Protein AF-A0A010S0G2-F1 (afdb_monomer)

Sequence (99 aa):
MKPTTIIFAILSSATLAVAGEIGGPKDEEKLSRGPLPIHQLPECWQGCLQSENHLYPPNINKVSVYDFCMDKMFHMRFWSHHALATCTNTEVVEEHHSK

Nearest PDB structures (foldseek):
  3i8x-assembly1_A  TM=4.214E-01  e=7.444E+00  Escherichia coli

Secondary structure (DSSP, 8-state):
---------------------SSS-S-GGGS-SSBP-GGGS-HHHHHHHHHHGGGSSSPGGG-BHHHHHTT-STTHHHHHHHHHHHHHHHHHHHTTS--

Organism: NCBI:txid1445577

pLDDT: mean 70.62, std 17.29, range [36.22, 90.44]

Mean predicted aligned error: 13.72 Å

Foldseek 3Di:
DDDDDDDDDDDDPPPPPDPDDPDFDPDLVPFWQAADPLVPDDPLLSVQLQVLQVVFDDRRRNGGRSCLSVVVDVRSVVSCVVSVVVSVVVVVVVVVVPD

Structure (mmCIF, N/CA/C/O backbone):
data_AF-A0A010S0G2-F1
#
_entry.id   AF-A0A010S0G2-F1
#
loop_
_atom_site.group_PDB
_atom_site.id
_atom_site.type_symbol
_atom_site.label_atom_id
_atom_site.label_alt_id
_atom_site.label_comp_id
_atom_site.label_asym_id
_atom_site.label_entity_id
_atom_site.label_seq_id
_atom_site.pdbx_PDB_ins_code
_atom_site.Cartn_x
_atom_site.Cartn_y
_atom_site.Cartn_z
_atom_site.occupancy
_atom_site.B_iso_or_equiv
_atom_site.auth_seq_id
_atom_site.auth_comp_id
_atom_site.auth_asym_id
_atom_site.auth_atom_id
_atom_site.pdbx_PDB_model_num
ATOM 1 N N . MET A 1 1 ? -47.621 -11.094 32.411 1.00 40.06 1 MET A N 1
ATOM 2 C CA . MET A 1 1 ? -46.833 -10.167 31.568 1.00 40.06 1 MET A CA 1
ATOM 3 C C . MET A 1 1 ? -45.985 -11.014 30.628 1.00 40.06 1 MET A C 1
ATOM 5 O O . MET A 1 1 ? -45.359 -11.950 31.103 1.00 40.06 1 MET A O 1
ATOM 9 N N . LYS A 1 2 ? -46.086 -10.794 29.311 1.00 42.72 2 LYS A N 1
ATOM 10 C CA . LYS A 1 2 ? -45.402 -11.578 28.264 1.00 42.72 2 LYS A CA 1
ATOM 11 C C . LYS A 1 2 ? -44.030 -10.948 27.973 1.00 42.72 2 LYS A C 1
ATOM 13 O O . LYS A 1 2 ? -43.973 -9.721 27.955 1.00 42.72 2 LYS A O 1
ATOM 18 N N . PRO A 1 3 ? -42.956 -11.725 27.757 1.00 50.03 3 PRO A N 1
ATOM 19 C CA . PRO A 1 3 ? 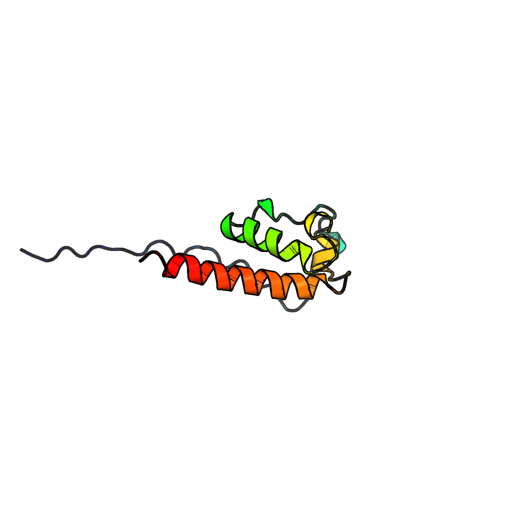-41.643 -11.163 27.471 1.00 50.03 3 PRO A CA 1
ATOM 20 C C . PRO A 1 3 ? -41.610 -10.578 26.055 1.00 50.03 3 PRO A C 1
ATOM 22 O O . PRO A 1 3 ? -41.945 -11.249 25.080 1.00 50.03 3 PRO A O 1
ATOM 25 N N . THR A 1 4 ? -41.234 -9.307 25.965 1.00 53.25 4 THR A N 1
ATOM 26 C CA . THR A 1 4 ? -41.040 -8.561 24.722 1.00 53.25 4 THR A CA 1
ATOM 27 C C . THR A 1 4 ? -39.787 -9.075 24.020 1.00 53.25 4 THR A C 1
ATOM 29 O O . THR A 1 4 ? -38.679 -8.935 24.533 1.00 53.25 4 THR A O 1
ATOM 32 N N . THR A 1 5 ? -39.953 -9.681 22.849 1.00 52.47 5 THR A N 1
ATOM 33 C CA . THR A 1 5 ? -38.845 -10.075 21.975 1.00 52.47 5 THR A CA 1
ATOM 34 C C . THR A 1 5 ? -38.222 -8.817 21.370 1.00 52.47 5 THR A C 1
ATOM 36 O O . THR A 1 5 ? -38.844 -8.148 20.549 1.00 52.47 5 THR A O 1
ATOM 39 N N . ILE A 1 6 ? -37.005 -8.473 21.791 1.00 61.00 6 ILE A N 1
ATOM 40 C CA . ILE A 1 6 ? -36.204 -7.415 21.168 1.00 61.00 6 ILE A CA 1
ATOM 41 C C . ILE A 1 6 ? -35.594 -8.003 19.892 1.00 61.00 6 ILE A C 1
ATOM 43 O O . ILE A 1 6 ? -34.778 -8.920 19.953 1.00 61.00 6 ILE A O 1
ATOM 47 N N . ILE A 1 7 ? -36.021 -7.496 18.736 1.00 54.22 7 ILE A N 1
ATOM 48 C CA . ILE A 1 7 ? -35.450 -7.835 17.432 1.00 54.22 7 ILE A CA 1
ATOM 49 C C . ILE A 1 7 ? -34.191 -6.986 17.255 1.00 54.22 7 ILE A C 1
ATOM 51 O O . ILE A 1 7 ? -34.274 -5.778 17.051 1.00 54.22 7 ILE A O 1
ATOM 55 N N . PHE A 1 8 ? -33.028 -7.623 17.345 1.00 51.88 8 PHE A N 1
ATOM 56 C CA . PHE A 1 8 ? -31.732 -7.034 17.024 1.00 51.88 8 PHE A CA 1
ATOM 57 C C . PHE A 1 8 ? -31.088 -7.913 15.954 1.00 51.88 8 PHE A C 1
ATOM 59 O O . PHE A 1 8 ? -30.726 -9.043 16.263 1.00 51.88 8 PHE A O 1
ATOM 66 N N . ALA A 1 9 ? -31.017 -7.422 14.713 1.00 54.44 9 ALA A N 1
ATOM 67 C CA . ALA A 1 9 ? -30.009 -7.773 13.700 1.00 54.44 9 ALA A CA 1
ATOM 68 C C . ALA A 1 9 ? -30.467 -7.291 12.314 1.00 54.44 9 ALA A C 1
ATOM 70 O O . ALA A 1 9 ? -31.010 -8.053 11.519 1.00 54.44 9 ALA A O 1
ATOM 71 N N . ILE A 1 10 ? -30.229 -6.016 12.006 1.00 58.25 10 ILE A N 1
ATOM 72 C CA . ILE A 1 10 ? -30.150 -5.552 10.615 1.00 58.25 10 ILE A CA 1
ATOM 73 C C . ILE A 1 10 ? -28.870 -4.729 10.501 1.00 58.25 10 ILE A C 1
ATOM 75 O O . ILE A 1 10 ? -28.909 -3.509 10.528 1.00 58.25 10 ILE A O 1
ATOM 79 N N . LEU A 1 11 ? -27.727 -5.409 10.452 1.00 49.38 11 LEU A N 1
ATOM 80 C CA . LEU A 1 11 ? -26.439 -4.848 10.032 1.00 49.38 11 LEU A CA 1
ATOM 81 C C . LEU A 1 11 ? -25.574 -6.004 9.519 1.00 49.38 11 LEU A C 1
ATOM 83 O O . LEU A 1 11 ? -24.633 -6.455 10.160 1.00 49.38 11 LEU A O 1
ATOM 87 N N . SER A 1 12 ? -25.942 -6.566 8.370 1.00 47.59 12 SER A N 1
ATOM 88 C CA . SER A 1 12 ? -25.082 -7.524 7.654 1.00 47.59 12 SER A CA 1
ATOM 89 C C . SER A 1 12 ? -25.196 -7.351 6.143 1.00 47.59 12 SER A C 1
ATOM 91 O O . SER A 1 12 ? -25.162 -8.308 5.381 1.00 47.59 12 SER A O 1
ATOM 93 N N . SER A 1 13 ? -25.338 -6.104 5.703 1.00 44.41 13 SER A N 1
ATOM 94 C CA . SER A 1 13 ? -25.198 -5.715 4.301 1.00 44.41 13 SER A CA 1
ATOM 95 C C . SER A 1 13 ? -24.004 -4.777 4.131 1.00 44.41 13 SER A C 1
ATOM 97 O O . SER A 1 13 ? -24.064 -3.802 3.391 1.00 44.41 13 SER A O 1
ATOM 99 N N . ALA A 1 14 ? -22.903 -5.079 4.825 1.00 46.91 14 ALA A N 1
ATOM 100 C CA . ALA A 1 14 ? -21.592 -4.706 4.326 1.00 46.91 14 ALA A CA 1
ATOM 101 C C . ALA A 1 14 ? -21.304 -5.668 3.171 1.00 46.91 14 ALA A C 1
ATOM 103 O O . ALA A 1 14 ? -20.990 -6.839 3.371 1.00 46.91 14 ALA A O 1
ATOM 104 N N . THR A 1 15 ? -21.538 -5.184 1.956 1.00 46.56 15 THR A N 1
ATOM 105 C CA . THR A 1 15 ? -21.045 -5.765 0.710 1.00 46.56 15 THR A CA 1
ATOM 106 C C . THR A 1 15 ? -19.615 -6.252 0.921 1.00 46.56 15 THR A C 1
ATOM 108 O O . THR A 1 15 ? -18.707 -5.428 1.030 1.00 46.56 15 THR A O 1
ATOM 111 N N . LEU A 1 16 ? -19.417 -7.574 0.994 1.00 42.88 16 LEU A N 1
ATOM 112 C CA . LEU A 1 16 ? -18.099 -8.164 0.807 1.00 42.88 16 LEU A CA 1
ATOM 113 C C . LEU A 1 16 ? -17.644 -7.716 -0.579 1.00 42.88 16 LEU A C 1
ATOM 115 O O . LEU A 1 16 ? -18.132 -8.209 -1.598 1.00 42.88 16 LEU A O 1
ATOM 119 N N . ALA A 1 17 ? -16.775 -6.710 -0.601 1.00 45.53 17 ALA A N 1
ATOM 120 C CA . ALA A 1 17 ? -16.076 -6.306 -1.796 1.00 45.53 17 ALA A CA 1
ATOM 121 C C . ALA A 1 17 ? -15.419 -7.558 -2.379 1.00 45.53 17 ALA A C 1
ATOM 123 O O . ALA A 1 17 ? -14.769 -8.319 -1.664 1.00 45.53 17 ALA A O 1
ATOM 124 N N . VAL A 1 18 ? -15.681 -7.773 -3.666 1.00 44.22 18 VAL A N 1
ATOM 125 C CA . VAL A 1 18 ? -15.128 -8.824 -4.517 1.00 44.22 18 VAL A CA 1
ATOM 126 C C . VAL A 1 18 ? -13.684 -9.118 -4.109 1.00 44.22 18 VAL A C 1
ATOM 128 O O . VAL A 1 18 ? -12.780 -8.326 -4.371 1.00 44.22 18 VAL A O 1
ATOM 131 N N . ALA A 1 19 ? -13.474 -10.261 -3.455 1.00 47.25 19 ALA A N 1
ATOM 132 C CA . ALA A 1 19 ? -12.153 -10.851 -3.346 1.00 47.25 19 ALA A CA 1
ATOM 133 C C . ALA A 1 19 ? -11.722 -11.173 -4.782 1.00 47.25 19 ALA A C 1
ATOM 135 O O . ALA A 1 19 ? -12.339 -12.009 -5.442 1.00 47.25 19 ALA A O 1
ATOM 136 N N . GLY A 1 20 ? -10.758 -10.406 -5.295 1.00 44.56 20 GLY A N 1
ATOM 137 C CA . GLY A 1 20 ? -10.305 -10.491 -6.678 1.00 44.56 20 GLY A CA 1
ATOM 138 C C . GLY A 1 20 ? -9.921 -11.918 -7.062 1.00 44.56 20 GLY A C 1
ATOM 139 O O . GLY A 1 20 ? -9.274 -12.627 -6.292 1.00 44.56 20 GLY A O 1
ATOM 140 N N . GLU A 1 21 ? -10.337 -12.331 -8.261 1.00 41.50 21 GLU A N 1
ATOM 141 C CA . GLU A 1 21 ? -9.846 -13.547 -8.907 1.00 41.50 21 GLU A CA 1
ATOM 142 C C . GLU A 1 21 ? -8.305 -13.570 -8.900 1.00 41.50 21 GLU A C 1
ATOM 144 O O . GLU A 1 21 ? -7.653 -12.526 -8.961 1.00 41.50 21 GLU A O 1
ATOM 149 N N . ILE A 1 22 ? -7.713 -14.768 -8.844 1.00 47.66 22 ILE A N 1
ATOM 150 C CA . ILE A 1 22 ? -6.263 -14.968 -8.975 1.00 47.66 22 ILE A CA 1
ATOM 151 C C . ILE A 1 22 ? -5.874 -14.623 -10.416 1.00 47.66 22 ILE A C 1
ATOM 153 O O . ILE A 1 22 ? -5.870 -15.463 -11.310 1.00 47.66 22 ILE A O 1
ATOM 157 N N . GLY A 1 23 ? -5.611 -13.351 -10.652 1.00 51.34 23 GLY A N 1
ATOM 158 C CA . GLY A 1 23 ? -5.291 -12.805 -11.954 1.00 51.34 23 GLY A CA 1
ATOM 159 C C . GLY A 1 23 ? -5.293 -11.300 -11.815 1.00 51.34 23 GLY A C 1
ATOM 160 O O . GLY A 1 23 ? -6.292 -10.721 -11.396 1.00 51.34 23 GLY A O 1
ATOM 161 N N . GLY A 1 24 ? -4.155 -10.677 -12.115 1.00 57.81 24 GLY A N 1
ATOM 162 C CA . GLY A 1 24 ? -4.058 -9.225 -12.151 1.00 57.81 24 GLY A CA 1
ATOM 163 C C . GLY A 1 24 ? -5.162 -8.609 -13.025 1.00 57.81 24 GLY A C 1
ATOM 164 O O . GLY A 1 24 ? -5.835 -9.311 -13.787 1.00 57.81 24 GLY A O 1
ATOM 165 N N . PRO A 1 25 ? -5.384 -7.298 -12.906 1.00 61.16 25 PRO A N 1
ATOM 166 C CA . PRO A 1 25 ? -6.425 -6.602 -13.654 1.00 61.16 25 PRO A CA 1
ATOM 167 C C . PRO A 1 25 ? -6.412 -6.983 -15.141 1.00 61.16 25 PRO A C 1
ATOM 169 O O . PRO A 1 25 ? -5.399 -6.839 -15.817 1.00 61.16 25 PRO A O 1
ATOM 172 N N . LYS A 1 26 ? -7.560 -7.464 -15.645 1.00 63.72 26 LYS A N 1
ATOM 173 C CA . LYS A 1 26 ? -7.722 -7.965 -17.026 1.00 63.72 26 LYS A CA 1
ATOM 174 C C . LYS A 1 26 ? -7.436 -6.900 -18.099 1.00 63.72 26 LYS A C 1
ATOM 176 O O . LYS A 1 26 ? -7.154 -7.261 -19.232 1.00 63.72 26 LYS A O 1
ATOM 181 N N . ASP A 1 27 ? -7.472 -5.619 -17.717 1.00 77.31 27 ASP A N 1
ATOM 182 C CA . ASP A 1 27 ? -7.167 -4.456 -18.554 1.00 77.31 27 ASP A CA 1
ATOM 183 C C . ASP A 1 27 ? -6.187 -3.515 -17.825 1.00 77.31 27 ASP A C 1
ATOM 185 O O . ASP A 1 27 ? -6.602 -2.545 -17.182 1.00 77.31 27 ASP A O 1
ATOM 189 N N . GLU A 1 28 ? -4.880 -3.778 -17.906 1.00 79.25 28 GLU A N 1
ATOM 190 C CA . GLU A 1 28 ? -3.871 -2.971 -17.197 1.00 79.25 28 GLU A CA 1
ATOM 191 C C . GLU A 1 28 ? -3.906 -1.481 -17.586 1.00 79.25 28 GLU A C 1
ATOM 193 O O . GLU A 1 28 ? -3.661 -0.603 -16.759 1.00 79.25 28 GLU A O 1
ATOM 198 N N . GLU A 1 29 ? -4.234 -1.176 -18.845 1.00 81.56 29 GLU A N 1
ATOM 199 C CA . GLU A 1 29 ? -4.271 0.194 -19.375 1.00 81.56 29 GLU A CA 1
ATOM 200 C C . GLU A 1 29 ? -5.369 1.060 -18.746 1.00 81.56 29 GLU A C 1
ATOM 202 O O . GLU A 1 29 ? -5.253 2.285 -18.729 1.00 81.56 29 GLU A O 1
ATOM 207 N N . LYS A 1 30 ? -6.419 0.439 -18.195 1.00 86.00 30 LYS A N 1
ATOM 208 C CA . LYS A 1 30 ? -7.523 1.148 -17.532 1.00 86.00 30 LYS A CA 1
ATOM 209 C C . LYS A 1 30 ? -7.220 1.493 -16.078 1.00 86.00 30 LYS A C 1
ATOM 211 O O . LYS A 1 30 ? -7.993 2.220 -15.453 1.00 86.00 30 LYS A O 1
ATOM 216 N N . LEU A 1 31 ? -6.130 0.974 -15.516 1.00 86.69 31 L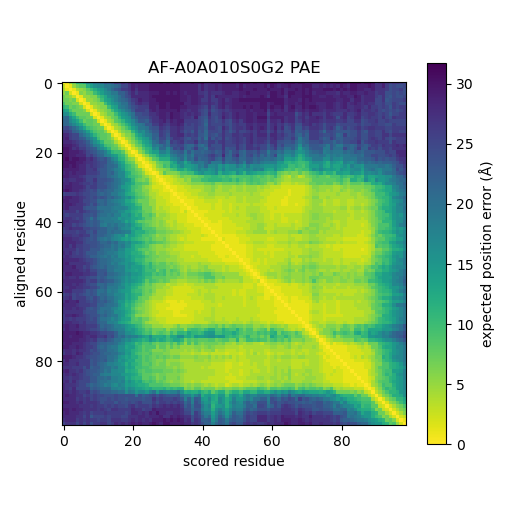EU A N 1
ATOM 217 C CA . LEU A 1 31 ? -5.760 1.275 -14.141 1.00 86.69 31 LEU A CA 1
ATOM 218 C C . LEU A 1 31 ? -5.329 2.731 -14.011 1.00 86.69 31 LEU A C 1
ATOM 220 O O . LEU A 1 31 ? -4.546 3.259 -14.805 1.00 86.69 31 LEU A O 1
ATOM 224 N N . SER A 1 32 ? -5.806 3.363 -12.944 1.00 88.19 32 SER A N 1
ATOM 225 C CA . SER A 1 32 ? -5.423 4.728 -12.615 1.00 88.19 32 SER A CA 1
ATOM 226 C C . SER A 1 32 ? -3.912 4.839 -12.397 1.00 88.19 32 SER A C 1
ATOM 228 O O . SER A 1 32 ? -3.288 4.023 -11.718 1.00 88.19 32 SER A O 1
ATOM 230 N N . ARG A 1 33 ? -3.323 5.904 -12.942 1.00 90.44 33 ARG A N 1
ATOM 231 C CA . ARG A 1 33 ? -1.953 6.332 -12.616 1.00 90.44 33 ARG A CA 1
ATOM 232 C C . ARG A 1 33 ? -1.906 7.263 -11.400 1.00 90.44 33 ARG A C 1
ATOM 234 O O . ARG A 1 33 ? -0.828 7.674 -10.989 1.00 90.44 33 ARG A O 1
ATOM 241 N N . GLY A 1 34 ? -3.069 7.591 -10.837 1.00 90.38 34 GLY A N 1
ATOM 242 C CA . GLY A 1 34 ? -3.199 8.344 -9.596 1.00 90.38 34 GLY A CA 1
ATOM 243 C C . GLY A 1 34 ? -2.869 7.506 -8.355 1.00 90.38 34 GLY A C 1
ATOM 244 O O . GLY A 1 34 ? -2.692 6.288 -8.464 1.00 90.38 34 GLY A O 1
ATOM 245 N N . PRO A 1 35 ? -2.790 8.155 -7.181 1.00 90.31 35 PRO A N 1
ATOM 246 C CA . PRO A 1 35 ? -2.421 7.505 -5.930 1.00 90.31 35 PRO A CA 1
ATOM 247 C C . PRO A 1 35 ? -3.473 6.488 -5.490 1.00 90.31 35 PRO A C 1
ATOM 249 O O . PRO A 1 35 ? -4.643 6.560 -5.879 1.00 90.31 35 PRO A O 1
ATOM 252 N N . LEU A 1 36 ? -3.060 5.572 -4.619 1.00 87.81 36 LEU A N 1
ATOM 253 C CA . LEU A 1 36 ? -3.983 4.657 -3.961 1.00 87.81 36 LEU A CA 1
ATOM 254 C C . LEU A 1 36 ? -5.032 5.432 -3.143 1.00 87.81 36 LEU A C 1
ATOM 256 O O . LEU A 1 36 ? -4.679 6.337 -2.379 1.00 87.81 36 LEU A O 1
ATOM 260 N N . PRO A 1 37 ? -6.326 5.086 -3.255 1.00 89.25 37 PRO A N 1
ATOM 261 C CA . PRO A 1 37 ? -7.404 5.795 -2.575 1.00 89.25 37 PRO A CA 1
ATOM 262 C C . PRO A 1 37 ? -7.528 5.379 -1.097 1.00 89.25 37 PRO A C 1
ATOM 264 O O . PRO A 1 37 ? -8.615 5.053 -0.635 1.00 89.25 37 PRO A O 1
ATOM 267 N N . ILE A 1 38 ? -6.429 5.397 -0.330 1.00 85.62 38 ILE A N 1
ATOM 268 C CA . ILE A 1 38 ? -6.423 4.984 1.090 1.00 85.62 38 ILE A CA 1
ATOM 269 C C . ILE A 1 38 ? -7.437 5.798 1.906 1.00 85.62 38 ILE A C 1
ATOM 271 O O . ILE A 1 38 ? -8.122 5.244 2.753 1.00 85.62 38 ILE A O 1
ATOM 275 N N . HIS A 1 39 ? -7.615 7.080 1.579 1.00 85.75 39 HIS A N 1
ATOM 276 C CA . HIS A 1 39 ? -8.599 7.974 2.205 1.00 85.75 39 HIS A CA 1
ATOM 277 C C . HIS A 1 39 ? -10.070 7.538 2.041 1.00 85.75 39 HIS A C 1
ATOM 279 O O . HIS A 1 39 ? -10.942 8.105 2.691 1.00 85.75 39 HIS A O 1
ATOM 285 N N . GLN A 1 40 ? -10.365 6.585 1.149 1.00 88.38 40 GLN A N 1
ATOM 286 C CA . GLN A 1 40 ? -11.714 6.043 0.937 1.00 88.38 40 GLN A CA 1
ATOM 287 C C . GLN A 1 40 ? -11.980 4.785 1.774 1.00 88.38 40 GLN A C 1
ATOM 289 O O . GLN A 1 40 ? -13.093 4.266 1.757 1.00 88.38 40 GLN A O 1
ATOM 294 N N . LEU A 1 41 ? -10.970 4.275 2.485 1.00 84.81 41 LEU A N 1
ATOM 295 C CA . LEU A 1 41 ? -11.113 3.136 3.389 1.00 84.81 41 LEU A CA 1
ATOM 296 C C . LEU A 1 41 ? -11.745 3.572 4.721 1.00 84.81 41 LEU A C 1
ATOM 298 O O . LEU A 1 41 ? -11.734 4.761 5.039 1.00 84.81 41 LEU A O 1
ATOM 302 N N . PRO A 1 42 ? -12.275 2.642 5.531 1.00 84.69 42 PRO A N 1
ATOM 303 C CA . PRO A 1 42 ? -12.685 2.944 6.902 1.00 84.69 42 PRO A CA 1
ATOM 304 C C . PRO A 1 42 ? -11.556 3.618 7.696 1.00 84.69 42 PRO A C 1
ATOM 306 O O . PRO A 1 42 ? -10.403 3.210 7.570 1.00 84.69 42 PRO A O 1
ATOM 309 N N . GLU A 1 43 ? -11.869 4.636 8.507 1.00 83.81 43 GLU A N 1
ATOM 310 C CA . GLU A 1 43 ? -10.866 5.434 9.246 1.00 83.81 43 GLU A CA 1
ATOM 311 C C . GLU A 1 43 ? -9.909 4.575 10.077 1.00 83.81 43 GLU A C 1
ATOM 313 O O . GLU A 1 43 ? -8.704 4.823 10.126 1.00 83.81 43 GLU A O 1
ATOM 318 N N . CYS A 1 44 ? -10.461 3.529 10.674 1.00 80.50 44 CYS A N 1
ATOM 319 C CA . CYS A 1 44 ? -9.764 2.562 11.494 1.00 80.50 44 CYS A CA 1
ATOM 320 C C . CYS A 1 44 ? -8.629 1.860 10.699 1.00 80.50 44 CYS A C 1
ATOM 322 O O . CYS A 1 44 ? -7.457 1.865 11.088 1.00 80.50 44 CYS A O 1
ATOM 324 N N . TRP A 1 45 ? -8.907 1.479 9.449 1.00 83.56 45 TRP A N 1
ATOM 325 C CA . TRP A 1 45 ? -7.905 0.933 8.533 1.00 83.56 45 TRP A CA 1
ATOM 326 C C . TRP A 1 45 ? -6.944 1.993 8.004 1.00 83.56 45 TRP A C 1
ATOM 328 O O . TRP A 1 45 ? -5.780 1.684 7.759 1.00 83.56 45 TRP A O 1
ATOM 338 N N . GLN A 1 46 ? -7.391 3.238 7.817 1.00 87.62 46 GLN A N 1
ATOM 339 C CA . GLN A 1 46 ? -6.514 4.307 7.332 1.00 87.62 46 GLN A CA 1
ATOM 340 C C . GLN A 1 46 ? -5.337 4.529 8.282 1.00 87.62 46 GLN A C 1
ATOM 342 O O . GLN A 1 46 ? -4.193 4.557 7.830 1.00 87.62 46 GLN A O 1
ATOM 347 N N . GLY A 1 47 ? -5.605 4.653 9.585 1.00 85.81 47 GLY A N 1
ATOM 348 C CA . GLY A 1 47 ? -4.566 4.858 10.596 1.00 85.81 47 GLY A CA 1
ATOM 349 C C . GLY A 1 47 ? -3.558 3.711 10.622 1.00 85.81 47 GLY A C 1
ATOM 350 O O . GLY A 1 47 ? -2.352 3.947 10.521 1.00 85.81 47 GLY A O 1
ATOM 351 N N . CYS A 1 48 ? -4.054 2.473 10.663 1.00 86.69 48 CYS A N 1
ATOM 352 C CA . CYS A 1 48 ? -3.199 1.293 10.703 1.00 86.69 48 CYS A CA 1
ATOM 353 C C . CYS A 1 48 ? -2.377 1.100 9.412 1.00 86.69 48 CYS A C 1
ATOM 355 O O . CYS A 1 48 ? -1.172 0.857 9.457 1.00 86.69 48 CYS A O 1
ATOM 357 N N . LEU A 1 49 ? -2.971 1.281 8.228 1.00 86.94 49 LEU A N 1
ATOM 358 C CA . LEU A 1 49 ? -2.225 1.157 6.969 1.00 86.94 49 LEU A CA 1
ATOM 359 C C . LEU A 1 49 ? -1.136 2.232 6.846 1.00 86.94 49 LEU A C 1
ATOM 361 O O . LEU A 1 49 ? -0.061 1.969 6.306 1.00 86.94 49 LEU A O 1
ATOM 365 N N . GLN A 1 50 ? -1.382 3.438 7.367 1.00 87.06 50 GLN A N 1
ATOM 366 C CA . GLN A 1 50 ? -0.364 4.487 7.423 1.00 87.06 50 GLN A CA 1
ATOM 367 C C 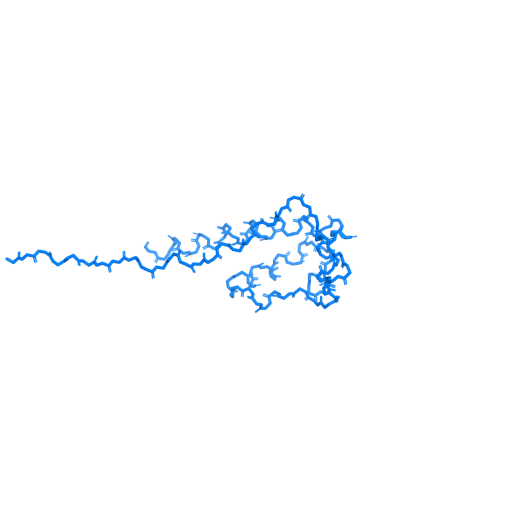. GLN A 1 50 ? 0.744 4.165 8.430 1.00 87.06 50 GLN A C 1
ATOM 369 O O . GLN A 1 50 ? 1.907 4.454 8.138 1.00 87.06 50 GLN A O 1
ATOM 374 N N . SER A 1 51 ? 0.433 3.537 9.570 1.00 86.56 51 SER A N 1
ATOM 375 C CA . SER A 1 51 ? 1.473 3.076 10.493 1.00 86.56 51 SER A CA 1
ATOM 376 C C . SER A 1 51 ? 2.313 1.960 9.882 1.00 86.56 51 SER A C 1
ATOM 378 O O . SER A 1 51 ? 3.520 1.998 10.037 1.00 86.56 51 SER A O 1
ATOM 380 N N . GLU A 1 52 ? 1.752 1.041 9.100 1.00 85.50 52 GLU A N 1
ATOM 381 C CA . GLU A 1 52 ? 2.517 -0.039 8.447 1.00 85.50 52 GLU A CA 1
ATOM 382 C C . GLU A 1 52 ? 3.370 0.437 7.253 1.00 85.50 52 GLU A C 1
ATOM 384 O O . GLU A 1 52 ? 4.288 -0.250 6.803 1.00 85.50 52 GLU A O 1
ATOM 389 N N . ASN A 1 53 ? 3.100 1.628 6.714 1.00 84.62 53 ASN A N 1
ATOM 390 C CA . ASN A 1 53 ? 3.751 2.155 5.509 1.00 84.62 53 ASN A CA 1
ATOM 391 C C . ASN A 1 53 ? 5.281 2.296 5.637 1.00 84.62 53 ASN A C 1
ATOM 393 O O . ASN A 1 53 ? 6.014 2.084 4.676 1.00 84.62 53 ASN A O 1
ATOM 397 N N . HIS A 1 54 ? 5.793 2.651 6.818 1.00 82.06 54 HIS A N 1
ATOM 398 C CA . HIS A 1 54 ? 7.237 2.844 7.004 1.00 82.06 54 HIS A CA 1
ATOM 399 C C . HIS A 1 54 ? 8.032 1.529 7.030 1.00 82.06 54 HIS A C 1
ATOM 401 O O . HIS A 1 54 ? 9.252 1.560 6.865 1.00 82.06 54 HIS A O 1
ATOM 407 N N . LEU A 1 55 ? 7.361 0.391 7.230 1.00 79.38 55 LEU A N 1
ATOM 408 C CA . LEU A 1 55 ? 8.002 -0.917 7.362 1.00 79.38 55 LEU A CA 1
ATOM 409 C C . LEU A 1 55 ? 8.424 -1.504 6.013 1.00 79.38 55 LEU A C 1
ATOM 411 O O . LEU A 1 55 ? 9.341 -2.323 5.963 1.00 79.38 55 LEU A O 1
ATOM 415 N N . TYR A 1 56 ? 7.796 -1.070 4.915 1.00 74.50 56 TYR A N 1
ATOM 416 C CA . TYR A 1 56 ? 8.057 -1.629 3.594 1.00 74.50 56 TYR A CA 1
ATOM 417 C C . TYR A 1 56 ? 8.151 -0.523 2.539 1.00 74.50 56 TYR A C 1
ATOM 419 O O . TYR A 1 56 ? 7.134 0.041 2.136 1.00 74.50 56 TYR A O 1
ATOM 427 N N . PRO A 1 57 ? 9.360 -0.196 2.050 1.00 76.50 57 PRO A N 1
ATOM 428 C CA . PRO A 1 57 ? 9.483 0.656 0.882 1.00 76.50 57 PRO A CA 1
ATOM 429 C C . PRO A 1 57 ? 8.910 -0.066 -0.349 1.00 76.50 57 PRO A C 1
ATOM 431 O O . PRO A 1 57 ? 9.060 -1.282 -0.467 1.00 76.50 57 PRO A O 1
ATOM 434 N N . PRO A 1 58 ? 8.317 0.660 -1.308 1.00 78.19 58 PRO A N 1
ATOM 435 C CA . PRO A 1 58 ? 8.236 2.1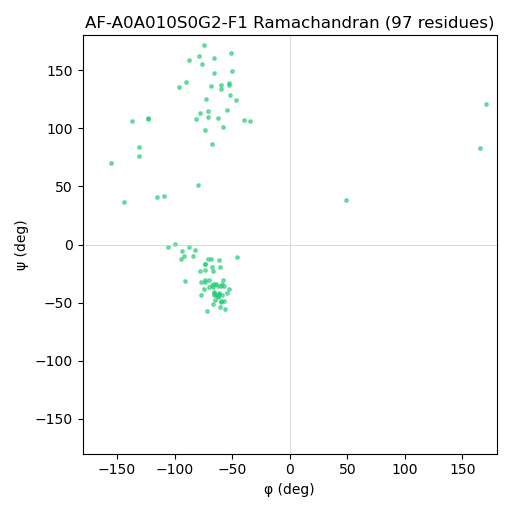17 -1.393 1.00 78.19 58 PRO A CA 1
ATOM 436 C C . PRO A 1 58 ? 7.028 2.702 -0.648 1.00 78.19 58 PRO A C 1
ATOM 438 O O . PRO A 1 58 ? 6.029 2.03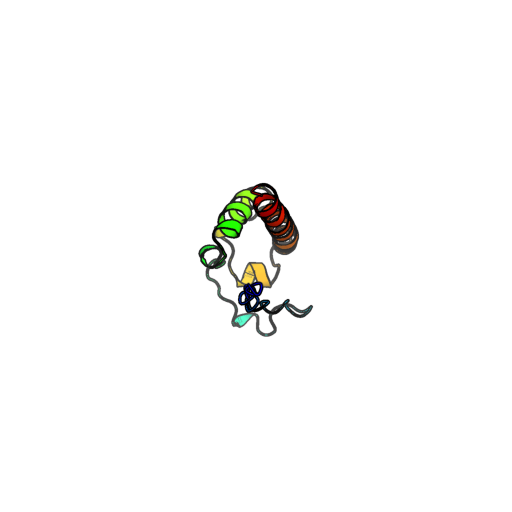1 -0.443 1.00 78.19 58 PRO A O 1
ATOM 441 N N . ASN A 1 59 ? 7.108 3.995 -0.307 1.00 85.31 59 ASN A N 1
ATOM 442 C CA . ASN A 1 59 ? 6.024 4.713 0.371 1.00 85.31 59 ASN A CA 1
ATOM 443 C C . ASN A 1 59 ? 4.704 4.592 -0.409 1.00 85.31 59 ASN A C 1
ATOM 445 O O . ASN A 1 59 ? 4.585 5.134 -1.514 1.00 85.31 59 ASN A O 1
ATOM 449 N N . ILE A 1 60 ? 3.712 3.949 0.204 1.00 84.94 60 ILE A N 1
ATOM 450 C CA . ILE A 1 60 ? 2.416 3.619 -0.393 1.00 84.94 60 ILE A CA 1
ATOM 451 C C . ILE A 1 60 ? 1.663 4.856 -0.896 1.00 84.94 60 ILE A C 1
ATOM 453 O O . ILE A 1 60 ? 0.988 4.806 -1.920 1.00 84.94 60 ILE A O 1
ATOM 457 N N . ASN A 1 61 ? 1.859 6.010 -0.250 1.00 86.00 61 ASN A N 1
ATOM 458 C CA . ASN A 1 61 ? 1.216 7.275 -0.619 1.00 86.00 61 ASN A CA 1
ATOM 459 C C . ASN A 1 61 ? 1.753 7.862 -1.933 1.00 86.00 61 ASN A C 1
ATOM 461 O O . ASN A 1 61 ? 1.185 8.815 -2.463 1.00 86.00 61 ASN A O 1
ATOM 465 N N . LYS A 1 62 ? 2.869 7.335 -2.445 1.00 87.50 62 LYS A N 1
ATOM 466 C CA . LYS A 1 62 ? 3.480 7.750 -3.715 1.00 87.50 62 LYS A CA 1
ATOM 467 C C . LYS A 1 62 ? 3.257 6.741 -4.835 1.0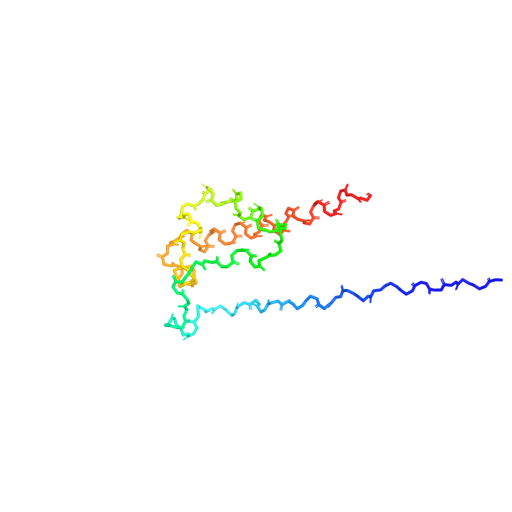0 87.50 62 LYS A C 1
ATOM 469 O O . LYS A 1 62 ? 3.720 6.972 -5.948 1.00 87.50 62 LYS A O 1
ATOM 474 N N . VAL A 1 63 ? 2.601 5.624 -4.544 1.00 87.56 63 VAL A N 1
ATOM 475 C CA . VAL A 1 63 ? 2.455 4.524 -5.492 1.00 87.56 63 VAL A CA 1
ATOM 476 C C . VAL A 1 63 ? 1.121 4.627 -6.200 1.00 87.56 63 VAL A C 1
ATOM 478 O O . VAL A 1 63 ? 0.090 4.928 -5.593 1.00 87.56 63 VAL A O 1
ATOM 481 N N . SER A 1 64 ? 1.168 4.424 -7.515 1.00 90.00 64 SER A N 1
ATOM 482 C CA . SER A 1 64 ? -0.023 4.474 -8.343 1.00 90.00 64 SER A CA 1
ATOM 483 C C . SER A 1 64 ? -0.858 3.206 -8.185 1.00 90.00 64 SER A C 1
ATOM 485 O O . SER A 1 64 ? -0.330 2.133 -7.881 1.00 90.00 64 SER A O 1
ATOM 487 N N . VAL A 1 65 ? -2.162 3.305 -8.447 1.00 87.88 65 VAL A N 1
ATOM 488 C CA . VAL A 1 65 ? -3.035 2.121 -8.512 1.00 87.88 65 VAL A CA 1
ATOM 489 C C . VAL A 1 65 ? -2.482 1.103 -9.517 1.00 87.88 65 VAL A C 1
ATOM 491 O O . VAL A 1 65 ? -2.443 -0.085 -9.212 1.00 87.88 65 VAL A O 1
ATOM 494 N N . TYR A 1 66 ? -1.989 1.557 -10.677 1.00 88.06 66 TYR A N 1
ATOM 495 C CA . TYR A 1 66 ? -1.332 0.690 -11.660 1.00 88.06 66 TYR A CA 1
ATOM 496 C C . TYR A 1 66 ? -0.154 -0.084 -11.056 1.00 88.06 66 TYR A C 1
ATOM 498 O O . TYR A 1 66 ? -0.140 -1.308 -11.128 1.00 88.06 66 TYR A O 1
ATOM 506 N N . ASP A 1 67 ? 0.823 0.596 -10.450 1.00 86.12 67 ASP A N 1
ATOM 507 C CA . ASP A 1 67 ? 2.044 -0.063 -9.958 1.00 86.12 67 ASP A CA 1
ATOM 508 C C . ASP A 1 67 ? 1.758 -1.031 -8.809 1.00 86.12 67 ASP A C 1
ATOM 510 O O . ASP A 1 67 ? 2.395 -2.081 -8.713 1.00 86.12 67 ASP A O 1
ATOM 514 N N . PHE A 1 68 ? 0.779 -0.690 -7.969 1.00 85.19 68 PHE A N 1
ATOM 515 C CA . PHE A 1 68 ? 0.302 -1.544 -6.891 1.00 85.19 68 PHE A CA 1
ATOM 516 C C . PHE A 1 68 ? -0.393 -2.800 -7.429 1.00 85.19 68 PHE A C 1
ATOM 518 O O . PHE A 1 68 ? -0.032 -3.911 -7.053 1.00 85.19 68 PHE A O 1
ATOM 525 N N . CYS A 1 69 ? -1.356 -2.647 -8.344 1.00 82.00 69 CYS A N 1
ATOM 526 C CA . CYS A 1 69 ? -2.118 -3.770 -8.895 1.00 82.00 69 CYS A CA 1
ATOM 527 C C . CYS A 1 69 ? -1.289 -4.665 -9.822 1.00 82.00 69 CYS A C 1
ATOM 529 O O . CYS A 1 69 ? -1.547 -5.864 -9.903 1.00 82.00 69 CYS A O 1
ATOM 531 N N . MET A 1 70 ? -0.306 -4.094 -10.515 1.00 83.94 70 MET A N 1
ATOM 532 C CA . MET A 1 70 ? 0.624 -4.840 -11.360 1.00 83.94 70 MET A CA 1
ATOM 533 C C . MET A 1 70 ? 1.774 -5.474 -10.580 1.00 83.94 70 MET A C 1
ATOM 535 O O . MET A 1 70 ? 2.584 -6.173 -11.185 1.00 83.94 70 MET A O 1
ATOM 539 N N . ASP A 1 71 ? 1.870 -5.206 -9.272 1.00 77.50 71 ASP A N 1
ATOM 540 C CA . ASP A 1 71 ? 2.959 -5.659 -8.402 1.00 77.50 71 ASP A CA 1
ATOM 541 C C . ASP A 1 71 ? 4.346 -5.377 -9.009 1.00 77.50 71 ASP A C 1
ATOM 543 O O . ASP A 1 71 ? 5.282 -6.170 -8.925 1.00 77.50 71 ASP A O 1
ATOM 547 N N . LYS A 1 72 ? 4.491 -4.220 -9.674 1.00 70.81 72 LYS A N 1
ATOM 548 C CA . LYS A 1 72 ? 5.730 -3.851 -10.392 1.00 70.81 72 LYS A CA 1
ATOM 549 C C . LYS A 1 72 ? 6.897 -3.579 -9.446 1.00 70.81 72 LYS A C 1
ATOM 551 O O . LYS A 1 72 ? 8.041 -3.473 -9.882 1.00 70.81 72 LYS A O 1
ATOM 556 N N . MET A 1 73 ? 6.611 -3.458 -8.155 1.00 65.75 73 MET A N 1
ATOM 557 C CA . MET A 1 73 ? 7.593 -3.310 -7.098 1.00 65.75 73 MET A CA 1
ATOM 558 C C . MET A 1 73 ? 7.352 -4.449 -6.118 1.00 65.75 73 MET A C 1
ATOM 560 O O . MET A 1 73 ? 6.358 -4.409 -5.408 1.00 65.75 73 MET A O 1
ATOM 564 N N . PHE A 1 74 ? 8.266 -5.429 -6.088 1.00 63.38 74 PHE A N 1
ATOM 565 C CA . PHE A 1 74 ? 8.225 -6.706 -5.339 1.00 63.38 74 PHE A CA 1
ATOM 566 C C . PHE A 1 74 ? 7.789 -6.624 -3.860 1.00 63.38 74 PHE A C 1
ATOM 568 O O . PHE A 1 74 ? 7.550 -7.640 -3.211 1.00 63.38 74 PHE A O 1
ATOM 575 N N . HIS A 1 75 ? 7.701 -5.420 -3.310 1.00 72.12 75 HIS A N 1
ATOM 576 C CA . HIS A 1 75 ? 7.268 -5.142 -1.953 1.00 72.12 75 HIS A CA 1
ATOM 577 C C . HIS A 1 75 ? 5.774 -4.820 -1.838 1.00 72.12 75 HIS A C 1
ATOM 579 O O . HIS A 1 75 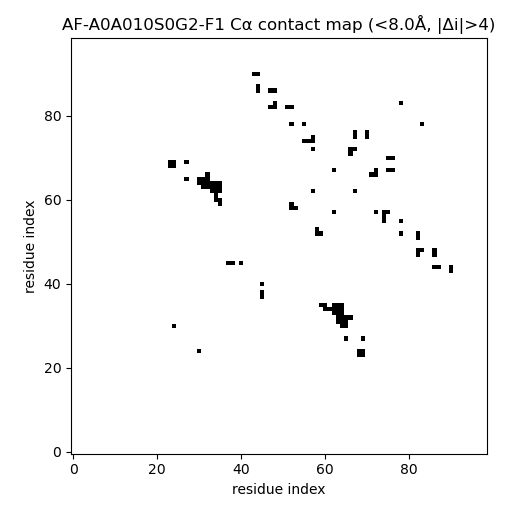? 5.266 -4.835 -0.727 1.00 72.12 75 HIS A O 1
ATOM 585 N N . MET A 1 76 ? 5.048 -4.565 -2.931 1.00 77.38 76 MET A N 1
ATOM 586 C CA . MET A 1 76 ? 3.652 -4.113 -2.882 1.00 77.38 76 MET A CA 1
ATOM 587 C C . MET A 1 76 ? 2.667 -5.226 -2.582 1.00 77.38 76 MET A C 1
ATOM 589 O O . MET A 1 76 ? 1.803 -5.081 -1.712 1.00 77.38 76 MET A O 1
ATOM 593 N N . ARG A 1 77 ? 2.836 -6.384 -3.215 1.00 77.12 77 ARG A N 1
ATOM 594 C CA . ARG A 1 77 ? 2.093 -7.577 -2.824 1.00 77.12 77 ARG A CA 1
ATOM 595 C C . ARG A 1 77 ? 2.405 -7.999 -1.394 1.00 77.12 77 ARG A C 1
ATOM 597 O O . ARG A 1 77 ? 1.487 -8.325 -0.651 1.00 77.12 77 ARG A O 1
ATOM 604 N N . PHE A 1 78 ? 3.670 -7.956 -0.982 1.00 78.19 78 PHE A N 1
ATOM 605 C CA . PHE A 1 78 ? 4.030 -8.293 0.395 1.00 78.19 78 PHE A CA 1
ATOM 606 C C . PHE A 1 78 ? 3.437 -7.298 1.398 1.00 78.19 78 PHE A C 1
ATOM 608 O O . PHE A 1 78 ? 2.805 -7.717 2.364 1.00 78.19 78 PHE A O 1
ATOM 615 N N . TRP A 1 79 ? 3.582 -5.996 1.139 1.00 83.12 79 TRP A N 1
ATOM 616 C CA . TRP A 1 79 ? 3.011 -4.933 1.960 1.00 83.12 79 TRP A CA 1
ATOM 617 C C . TRP A 1 79 ? 1.505 -5.097 2.081 1.00 83.12 79 TRP A C 1
ATOM 619 O O . TRP A 1 79 ? 0.995 -5.098 3.190 1.00 83.12 79 TRP A O 1
ATOM 629 N N . SER A 1 80 ? 0.791 -5.304 0.971 1.00 79.88 80 SER A N 1
ATOM 630 C CA . SER A 1 80 ? -0.664 -5.460 1.017 1.00 79.88 80 SER A CA 1
ATOM 631 C C . SER A 1 80 ? -1.074 -6.682 1.830 1.00 79.88 80 SER A C 1
ATOM 633 O O . SER A 1 80 ? -1.923 -6.555 2.700 1.00 79.88 80 SER A O 1
ATOM 635 N N . HIS A 1 81 ? -0.433 -7.836 1.641 1.00 81.25 81 HIS A N 1
ATOM 636 C CA . HIS A 1 81 ? -0.721 -9.011 2.460 1.00 81.25 81 HIS A CA 1
ATOM 637 C C . HIS A 1 81 ? -0.413 -8.786 3.942 1.00 81.25 81 HIS A C 1
ATOM 639 O O . HIS A 1 81 ? -1.226 -9.161 4.782 1.00 81.25 81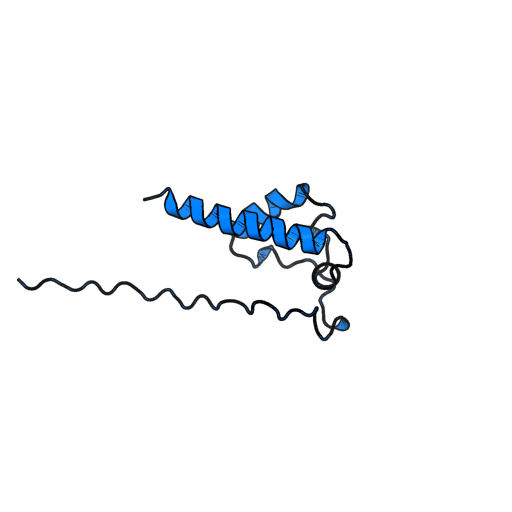 HIS A O 1
ATOM 645 N N . HIS A 1 82 ? 0.732 -8.187 4.266 1.00 84.88 82 HIS A N 1
ATOM 646 C CA . HIS A 1 82 ? 1.145 -7.977 5.648 1.00 84.88 82 HIS A CA 1
ATOM 647 C C . HIS A 1 82 ? 0.311 -6.894 6.329 1.00 84.88 82 HIS A C 1
ATOM 649 O O . HIS A 1 82 ? -0.350 -7.174 7.319 1.00 84.88 82 HIS A O 1
ATOM 655 N N . ALA A 1 83 ? 0.284 -5.685 5.769 1.00 84.38 83 ALA A N 1
ATOM 656 C CA . ALA A 1 83 ? -0.420 -4.546 6.337 1.00 84.38 83 ALA A CA 1
ATOM 657 C C . ALA A 1 83 ? -1.925 -4.816 6.435 1.00 84.38 83 ALA A C 1
ATOM 659 O O . ALA A 1 83 ? -2.516 -4.551 7.475 1.00 84.38 83 ALA A O 1
ATOM 660 N N . LEU A 1 84 ? -2.554 -5.420 5.414 1.00 80.94 84 LEU A N 1
ATOM 661 C CA . LEU A 1 84 ? -3.972 -5.782 5.518 1.00 80.94 84 LEU A CA 1
ATOM 662 C C . LEU A 1 84 ? -4.202 -6.856 6.581 1.00 80.94 84 LEU A C 1
ATOM 664 O O . LEU A 1 84 ? -5.157 -6.731 7.341 1.00 80.94 84 LEU A O 1
ATOM 668 N N . ALA A 1 85 ? -3.354 -7.887 6.679 1.00 82.31 85 ALA A N 1
ATOM 669 C CA . ALA A 1 85 ? -3.495 -8.910 7.717 1.00 82.31 85 ALA A CA 1
ATOM 670 C C . ALA A 1 85 ? -3.296 -8.329 9.124 1.00 82.31 85 ALA A C 1
ATOM 672 O O . ALA A 1 85 ? -4.075 -8.634 10.022 1.00 82.31 85 ALA A O 1
ATOM 673 N N . THR A 1 86 ? -2.296 -7.472 9.324 1.00 84.50 86 THR A N 1
ATOM 674 C CA . THR A 1 86 ? -2.073 -6.773 10.592 1.00 84.50 86 THR A CA 1
ATOM 675 C C . THR A 1 86 ? -3.281 -5.908 10.923 1.00 84.50 86 THR A C 1
ATOM 677 O O . THR A 1 86 ? -3.892 -6.097 11.970 1.00 84.50 86 THR A O 1
ATOM 680 N N . CYS A 1 87 ? -3.710 -5.031 10.016 1.00 82.12 87 CYS A N 1
ATOM 681 C CA . CYS A 1 87 ? -4.799 -4.102 10.295 1.00 82.12 87 CYS A CA 1
ATOM 682 C C . CYS A 1 87 ? -6.136 -4.806 10.507 1.00 82.12 87 CYS A C 1
ATOM 684 O O . CYS A 1 87 ? -6.831 -4.497 11.462 1.00 82.12 87 CYS A O 1
ATOM 686 N N . THR A 1 88 ? -6.466 -5.827 9.719 1.00 79.12 88 THR A N 1
ATOM 687 C CA . THR A 1 88 ? -7.701 -6.597 9.941 1.00 79.12 88 THR A CA 1
ATOM 688 C C . THR A 1 88 ? -7.680 -7.406 11.237 1.00 79.12 88 THR A C 1
ATOM 690 O O . THR A 1 88 ? -8.713 -7.500 11.889 1.00 79.12 88 THR A O 1
ATOM 693 N N . ASN A 1 89 ? -6.535 -7.953 11.660 1.00 74.88 89 ASN A N 1
ATOM 694 C CA . ASN A 1 89 ? -6.451 -8.682 12.931 1.00 74.88 89 ASN A CA 1
ATOM 695 C C . ASN A 1 89 ? -6.413 -7.753 14.152 1.00 74.88 89 ASN A C 1
ATOM 697 O O . ASN A 1 89 ? -6.917 -8.130 15.204 1.00 74.88 89 ASN A O 1
ATOM 701 N N . THR A 1 90 ? -5.829 -6.559 14.033 1.00 62.59 90 THR A N 1
ATOM 702 C CA . THR A 1 90 ? -5.710 -5.611 15.158 1.00 62.59 90 THR A CA 1
ATOM 703 C C . THR A 1 90 ? -7.055 -4.943 15.461 1.00 62.59 90 THR A C 1
ATOM 705 O O . THR A 1 90 ? -7.441 -4.816 16.620 1.00 62.59 90 THR A O 1
ATOM 708 N N . GLU A 1 91 ? -7.829 -4.624 14.422 1.00 55.06 91 GLU A N 1
ATOM 709 C CA . GLU A 1 91 ? -9.186 -4.064 14.516 1.00 55.06 91 GLU A CA 1
ATOM 710 C C . GLU A 1 91 ? -10.183 -5.008 15.206 1.00 55.06 91 GLU A C 1
ATOM 712 O O . GLU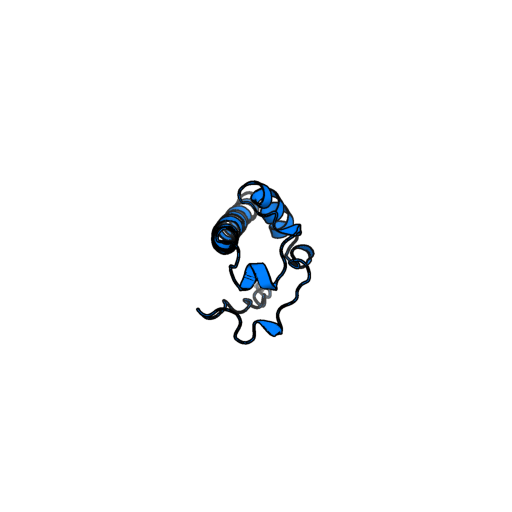 A 1 91 ? -11.024 -4.573 15.988 1.00 55.06 91 GLU A O 1
ATOM 717 N N . VAL A 1 92 ? -10.049 -6.321 14.983 1.00 52.53 92 VAL A N 1
ATOM 718 C CA . VAL A 1 92 ? -10.878 -7.340 15.653 1.00 52.53 92 VAL A CA 1
ATOM 719 C C . VAL A 1 92 ? -10.581 -7.409 17.161 1.00 52.53 92 VAL A C 1
ATOM 721 O O . VAL A 1 92 ? -11.414 -7.885 17.931 1.00 52.53 92 VAL A O 1
ATOM 724 N N . VAL A 1 93 ? -9.429 -6.911 17.620 1.00 47.41 93 VAL A N 1
ATOM 725 C CA . VAL A 1 93 ? -9.045 -6.951 19.040 1.00 47.41 93 VAL A CA 1
ATOM 726 C C . VAL A 1 93 ? -9.495 -5.699 19.801 1.00 47.41 93 VAL A C 1
ATOM 728 O O . VAL A 1 93 ? -9.862 -5.820 20.972 1.00 47.41 93 VAL A O 1
ATOM 731 N N . GLU A 1 94 ? -9.559 -4.521 19.170 1.00 47.62 94 GLU A N 1
ATOM 732 C CA . GLU A 1 94 ? -10.031 -3.307 19.861 1.00 47.62 94 GLU A CA 1
ATOM 733 C C . GLU A 1 94 ? -11.552 -3.296 20.091 1.00 47.62 94 GLU A C 1
ATOM 735 O O . GLU A 1 94 ? -12.007 -2.809 21.128 1.00 47.62 94 GLU A O 1
ATOM 740 N N . GLU A 1 95 ? -12.350 -3.924 19.220 1.00 44.69 95 GLU A N 1
ATOM 741 C CA . GLU A 1 95 ? -13.801 -4.055 19.444 1.00 44.69 95 GLU A CA 1
ATOM 742 C C . GLU A 1 95 ? -14.142 -5.094 20.538 1.00 44.69 95 GLU A C 1
ATOM 744 O O . GLU A 1 95 ? -15.193 -5.019 21.179 1.00 44.69 95 GLU A O 1
ATOM 749 N N . HIS A 1 96 ? -13.233 -6.035 20.822 1.00 41.16 96 HIS A N 1
ATOM 750 C CA . HIS A 1 96 ? -13.433 -7.090 21.824 1.00 41.16 96 HIS A CA 1
ATOM 751 C C . HIS A 1 96 ? -12.925 -6.754 23.234 1.00 41.16 96 HIS A C 1
ATOM 753 O O . HIS A 1 96 ? -13.251 -7.482 24.172 1.00 41.16 96 HIS A O 1
ATOM 759 N N . HIS A 1 97 ? -12.181 -5.659 23.413 1.00 40.34 97 HIS A N 1
ATOM 760 C CA . HIS A 1 97 ? -11.707 -5.210 24.730 1.00 40.34 97 HIS A CA 1
ATOM 761 C C . HIS A 1 97 ? -12.546 -4.084 25.358 1.00 40.34 97 HIS A C 1
ATOM 763 O O . HIS A 1 97 ? -12.259 -3.670 26.482 1.00 40.34 97 HIS A O 1
ATOM 769 N N . SER A 1 98 ? -13.603 -3.619 24.682 1.00 42.78 98 SER A N 1
ATOM 770 C CA . SER A 1 98 ? -14.561 -2.637 25.216 1.00 42.78 98 SER A CA 1
ATOM 771 C C . SER A 1 98 ? -15.939 -3.247 25.521 1.00 42.78 98 SER A C 1
ATOM 773 O O . SER A 1 98 ? -16.982 -2.652 25.238 1.00 42.78 98 SER A O 1
ATOM 775 N N . LYS A 1 99 ? -15.958 -4.451 26.106 1.00 36.22 99 LYS A N 1
ATOM 776 C CA . LYS A 1 99 ? -17.167 -5.039 26.696 1.00 36.22 99 LYS A CA 1
ATOM 777 C C . LYS A 1 99 ? -16.883 -5.792 27.986 1.00 36.22 99 LYS A C 1
ATOM 779 O O . LYS A 1 99 ? -15.926 -6.592 27.998 1.00 36.22 99 LYS A O 1
#

Radius of gyration: 18.32 Å; Cα contacts (8 Å, |Δi|>4): 63; chains: 1; bounding box: 56×23×51 Å

Solvent-accessible surface area (backbone atoms only — not comparable to full-atom values): 6365 Å² total; per-residue (Å²): 137,82,87,81,82,81,88,80,85,92,84,83,79,76,74,78,71,79,79,74,67,100,63,65,70,95,56,65,87,76,44,50,79,49,59,54,69,55,88,77,48,60,70,74,52,40,57,43,46,58,65,46,34,81,81,42,70,69,58,57,85,77,35,23,40,34,47,50,62,65,41,75,48,87,41,40,57,53,43,51,57,48,37,49,52,51,38,59,57,51,56,62,49,62,70,64,71,76,117